Protein AF-A0A218UTG5-F1 (afdb_monomer_lite)

InterPro domains:
  IPR001283 Cysteine-rich secretory protein-related [PTHR10334] (1-90)
  IPR014044 CAP domain [PF00188] (1-90)
  IPR014044 CAP domain [SM00198] (1-106)
  IPR035940 CAP superfamily [G3DSA:3.40.33.10] (1-102)
  IPR035940 CAP superfamily [SSF55797] (1-90)

Radius of gyration: 15.24 Å; chains: 1; bounding box: 42×28×36 Å

Organism: NCBI:txid40157

Sequence (110 aa):
MMKMEWCPAAAENAQNWANQCTLSHSPPNLRGTSNTTLFSDVLCGENLFMSSAPFSWSDVLQAWYNEEKNFEYGTGAKMKGAMFGHYTQVDIWCSDFTADIGNIDVSGET

Secondary structure (DSSP, 8-state):
-PPPEE-HHHHHHHHHHHTT--SSPPPGGG-B----TTS---BPP--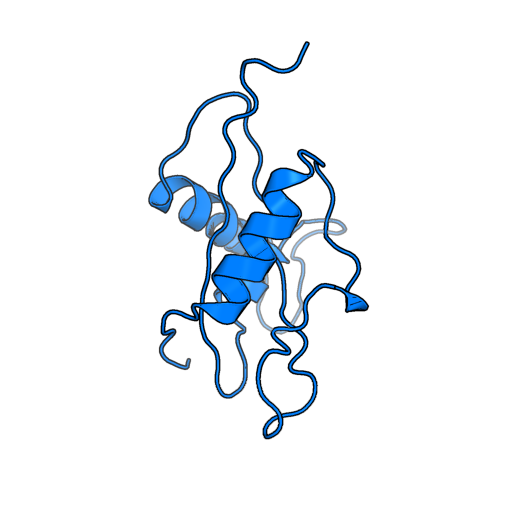----SS---HHHHHHHHHGGGGGEETTTEESSTT---HHHHHHH---SS-EE-------TT--

Structure (mmCIF, N/CA/C/O backbone):
data_AF-A0A218UTG5-F1
#
_entry.id   AF-A0A218UTG5-F1
#
loop_
_atom_site.group_PDB
_atom_site.id
_atom_site.type_symbol
_atom_site.label_atom_id
_atom_site.label_alt_id
_atom_site.label_comp_id
_atom_site.label_asym_id
_atom_site.label_entity_id
_atom_site.label_seq_id
_atom_site.pdbx_PDB_ins_code
_atom_site.Cartn_x
_atom_site.Cartn_y
_atom_site.Cartn_z
_atom_site.occupancy
_atom_site.B_iso_or_equiv
_atom_site.auth_seq_id
_atom_site.auth_comp_id
_atom_site.auth_asym_id
_atom_site.auth_atom_id
_atom_site.pdbx_PDB_model_num
ATOM 1 N N . MET A 1 1 ? 12.878 -14.232 -4.773 1.00 65.06 1 MET A N 1
ATOM 2 C CA . MET A 1 1 ? 11.915 -13.664 -3.812 1.00 65.06 1 MET A CA 1
ATOM 3 C C . MET A 1 1 ? 12.518 -13.806 -2.429 1.00 65.06 1 MET A C 1
ATOM 5 O O . MET A 1 1 ? 12.947 -14.908 -2.102 1.00 65.06 1 MET A O 1
ATOM 9 N N . MET A 1 2 ? 12.640 -12.717 -1.674 1.00 69.31 2 MET A N 1
ATOM 10 C CA . MET A 1 2 ? 13.090 -12.785 -0.280 1.00 69.31 2 MET A CA 1
ATOM 11 C C . MET A 1 2 ? 11.902 -13.065 0.639 1.00 69.31 2 MET A C 1
ATOM 13 O O . MET A 1 2 ? 10.756 -12.825 0.263 1.00 69.31 2 MET A O 1
ATOM 17 N N . LYS A 1 3 ? 12.177 -13.579 1.837 1.00 71.19 3 LYS A N 1
ATOM 18 C CA . LYS A 1 3 ? 11.163 -13.737 2.878 1.00 71.19 3 LYS A CA 1
ATOM 19 C C . LYS A 1 3 ? 10.983 -12.400 3.600 1.00 71.19 3 LYS A C 1
ATOM 21 O O . LYS A 1 3 ? 11.976 -11.796 3.984 1.00 71.19 3 LYS A O 1
ATOM 26 N N . MET A 1 4 ? 9.738 -11.970 3.784 1.00 73.31 4 MET A N 1
ATOM 27 C CA . MET A 1 4 ? 9.404 -10.780 4.570 1.00 73.31 4 MET A CA 1
ATOM 28 C C . MET A 1 4 ? 9.396 -11.112 6.072 1.00 73.31 4 MET A C 1
ATOM 30 O O . MET A 1 4 ? 8.936 -12.187 6.468 1.00 73.31 4 MET A O 1
ATOM 34 N N . GLU A 1 5 ? 9.870 -10.181 6.897 1.00 72.50 5 GLU A N 1
ATOM 35 C CA . GLU A 1 5 ? 9.797 -10.222 8.371 1.00 72.50 5 GLU A CA 1
ATOM 36 C C . GLU A 1 5 ? 9.133 -8.943 8.904 1.00 72.50 5 GLU A C 1
ATOM 38 O O . GLU A 1 5 ? 8.851 -8.069 8.109 1.00 72.50 5 GLU A O 1
ATOM 43 N N . TRP A 1 6 ? 8.824 -8.815 10.197 1.00 72.62 6 TRP A N 1
ATOM 44 C CA . TRP A 1 6 ? 8.102 -7.652 10.768 1.00 72.62 6 TRP A CA 1
ATOM 45 C C . TRP A 1 6 ? 9.045 -6.579 11.356 1.00 72.62 6 TRP A C 1
ATOM 47 O O . TRP A 1 6 ? 10.019 -6.955 12.014 1.00 72.62 6 TRP A O 1
ATOM 57 N N . CYS A 1 7 ? 8.791 -5.270 11.140 1.00 74.12 7 CYS A N 1
ATOM 58 C CA . CYS A 1 7 ? 9.674 -4.152 11.535 1.00 74.12 7 CYS A CA 1
ATOM 59 C C . CYS A 1 7 ? 8.976 -3.195 12.503 1.00 74.12 7 CYS A C 1
ATOM 61 O O . CYS A 1 7 ? 8.284 -2.256 12.112 1.00 74.12 7 CYS A O 1
ATOM 63 N N . PRO A 1 8 ? 9.279 -3.270 13.801 1.00 74.56 8 PRO A N 1
ATOM 64 C CA . PRO A 1 8 ? 8.710 -2.322 14.755 1.00 74.56 8 PRO A CA 1
ATOM 65 C C . PRO A 1 8 ? 8.869 -0.839 14.350 1.00 74.56 8 PRO A C 1
ATOM 67 O O . PRO A 1 8 ? 7.950 -0.052 14.552 1.00 74.56 8 PRO A O 1
ATOM 70 N N . ALA A 1 9 ? 9.986 -0.471 13.707 1.00 74.81 9 ALA A N 1
ATOM 71 C CA . ALA A 1 9 ? 10.248 0.900 13.267 1.00 74.81 9 ALA A CA 1
ATOM 72 C C . ALA A 1 9 ? 9.409 1.348 12.053 1.00 74.81 9 ALA A C 1
ATOM 74 O O . ALA A 1 9 ? 8.975 2.500 12.013 1.00 74.81 9 ALA A O 1
ATOM 75 N N . ALA A 1 10 ? 9.164 0.478 11.065 1.00 74.88 10 ALA A N 1
ATOM 76 C CA . ALA A 1 10 ? 8.296 0.840 9.941 1.00 74.88 10 ALA A CA 1
ATOM 77 C C . ALA A 1 10 ? 6.812 0.764 10.334 1.00 74.88 10 ALA A C 1
ATOM 79 O O . ALA A 1 10 ? 6.029 1.572 9.838 1.00 74.88 10 ALA A O 1
ATOM 80 N N . ALA A 1 11 ? 6.439 -0.084 11.300 1.00 78.31 11 ALA A N 1
ATOM 81 C CA . ALA A 1 11 ? 5.094 -0.100 11.881 1.00 78.31 11 ALA A CA 1
ATOM 82 C C . ALA A 1 11 ? 4.758 1.200 12.596 1.00 78.31 11 ALA A C 1
ATOM 84 O O . ALA A 1 11 ? 3.697 1.777 12.366 1.00 78.31 11 ALA A O 1
ATOM 85 N N . GLU A 1 12 ? 5.676 1.688 13.429 1.00 81.38 12 GLU A N 1
ATOM 86 C CA . GLU A 1 12 ? 5.512 2.965 14.116 1.00 81.38 12 GLU A CA 1
ATOM 87 C C . GLU A 1 12 ? 5.342 4.110 13.109 1.00 81.38 12 GLU A C 1
ATOM 89 O O . GLU A 1 12 ? 4.422 4.919 13.233 1.00 81.38 12 GLU A O 1
ATOM 94 N N . ASN A 1 13 ? 6.165 4.137 12.058 1.00 80.56 13 ASN A N 1
ATOM 95 C CA . ASN A 1 13 ? 6.063 5.160 11.024 1.00 80.56 13 ASN A CA 1
ATOM 96 C C . ASN A 1 13 ? 4.744 5.079 10.228 1.00 80.56 13 ASN A C 1
ATOM 98 O O . ASN A 1 13 ? 4.070 6.092 10.033 1.00 80.56 13 ASN A O 1
ATOM 102 N N . ALA A 1 14 ? 4.333 3.873 9.825 1.00 83.19 14 ALA A N 1
ATOM 103 C CA . ALA A 1 14 ? 3.072 3.644 9.124 1.00 83.19 14 ALA A CA 1
ATOM 104 C C . ALA A 1 14 ? 1.864 4.053 9.980 1.00 83.19 14 ALA A C 1
ATOM 106 O O . ALA A 1 14 ? 0.940 4.695 9.481 1.00 83.19 14 ALA A O 1
ATOM 107 N N . GLN A 1 15 ? 1.885 3.746 11.281 1.00 83.50 15 GLN A N 1
ATOM 108 C CA . GLN A 1 15 ? 0.832 4.160 12.205 1.00 83.50 15 GLN A CA 1
ATOM 109 C C . GLN A 1 15 ? 0.805 5.682 12.391 1.00 83.50 15 GLN A C 1
ATOM 111 O O . GLN A 1 15 ? -0.273 6.273 12.397 1.00 83.50 15 GLN A O 1
ATOM 116 N N . ASN A 1 16 ? 1.967 6.336 12.485 1.00 87.00 16 ASN A N 1
ATOM 117 C CA . ASN A 1 16 ? 2.056 7.796 12.575 1.00 87.00 16 ASN A CA 1
ATOM 118 C C . ASN A 1 16 ? 1.458 8.493 11.346 1.00 87.00 16 ASN A C 1
ATOM 120 O O . ASN A 1 16 ? 0.827 9.541 11.488 1.00 87.00 16 ASN A O 1
ATOM 124 N N . TRP A 1 17 ? 1.628 7.922 10.149 1.00 85.38 17 TRP A N 1
ATOM 125 C CA . TRP A 1 17 ? 0.991 8.442 8.939 1.00 85.38 17 TRP A CA 1
ATOM 126 C C . TRP A 1 17 ? -0.512 8.145 8.898 1.00 85.38 17 TRP A C 1
ATOM 128 O O . TRP A 1 17 ? -1.304 9.054 8.649 1.00 85.38 17 TRP A O 1
ATOM 138 N N . ALA A 1 18 ? -0.918 6.910 9.217 1.00 86.56 18 ALA A N 1
ATOM 139 C CA . ALA A 1 18 ? -2.328 6.518 9.277 1.00 86.56 18 ALA A CA 1
ATOM 140 C C . ALA A 1 18 ? -3.130 7.421 10.231 1.00 86.56 18 ALA A C 1
ATOM 142 O O . ALA A 1 18 ? -4.222 7.864 9.887 1.00 86.56 18 ALA A O 1
ATOM 143 N N . ASN A 1 19 ? -2.545 7.788 11.376 1.00 87.94 19 ASN A N 1
ATOM 144 C CA . ASN A 1 19 ? -3.155 8.670 12.374 1.00 87.94 19 ASN A CA 1
ATOM 145 C C . ASN A 1 19 ? -3.470 10.089 11.880 1.00 87.94 19 ASN A C 1
ATOM 147 O O . ASN A 1 19 ? -4.205 10.808 12.548 1.00 87.94 19 ASN A O 1
ATOM 151 N N . GLN A 1 20 ? -2.924 10.522 10.741 1.00 87.25 20 GLN A N 1
ATOM 152 C CA . GLN A 1 20 ? -3.268 11.824 10.163 1.00 87.25 20 GLN A CA 1
ATOM 153 C C . GLN A 1 20 ? -4.618 11.806 9.437 1.00 87.25 20 GLN A C 1
ATOM 155 O O . GLN A 1 20 ? -5.072 12.859 8.991 1.00 87.25 20 GLN A O 1
ATOM 160 N N . CYS A 1 21 ? -5.239 10.631 9.283 1.00 86.62 21 CYS A N 1
ATOM 161 C CA . CYS A 1 21 ? -6.538 10.463 8.631 1.00 86.62 21 CYS A CA 1
ATOM 162 C C . CYS A 1 21 ? -6.581 11.059 7.211 1.00 86.62 21 CYS A C 1
ATOM 164 O O . CYS A 1 21 ? -7.627 11.509 6.744 1.00 86.62 21 CYS A O 1
ATOM 166 N N . THR A 1 22 ? -5.445 11.077 6.500 1.00 84.06 22 THR A N 1
ATOM 167 C CA . THR A 1 22 ? -5.385 11.585 5.124 1.00 84.06 22 THR A CA 1
ATOM 168 C C . THR A 1 22 ? -5.422 10.433 4.125 1.00 84.06 22 THR A C 1
ATOM 170 O O . THR A 1 22 ? -4.640 9.489 4.214 1.00 84.06 22 THR A O 1
ATOM 173 N N . LEU A 1 23 ? -6.300 10.521 3.120 1.00 85.00 23 LEU A N 1
ATOM 174 C CA . LEU A 1 23 ? -6.303 9.601 1.975 1.00 85.00 23 LEU A CA 1
ATOM 175 C C . LEU A 1 23 ? -5.210 10.001 0.975 1.00 85.00 23 LEU A C 1
ATOM 177 O O . LEU A 1 23 ? -5.474 10.313 -0.186 1.00 85.00 23 LEU A O 1
ATOM 181 N N . SER A 1 24 ? -3.970 10.083 1.445 1.00 88.88 24 SER A N 1
ATOM 182 C CA . SER A 1 24 ? -2.836 10.462 0.616 1.00 88.88 24 SER A CA 1
ATOM 183 C C . SER A 1 24 ? -1.586 9.710 1.026 1.00 88.88 24 SER A C 1
ATOM 185 O O . SER A 1 24 ? -1.419 9.333 2.183 1.00 88.88 24 SER A O 1
ATOM 187 N N . HIS A 1 25 ? -0.715 9.474 0.054 1.00 87.19 25 HIS A N 1
ATOM 188 C CA . HIS A 1 25 ? 0.585 8.888 0.320 1.00 87.19 25 HIS A CA 1
ATOM 189 C C . HIS A 1 25 ? 1.469 9.843 1.122 1.00 87.19 25 HIS A C 1
ATOM 191 O O . HIS A 1 25 ? 1.491 11.046 0.848 1.00 87.19 25 HIS A O 1
ATOM 197 N N . SER A 1 26 ? 2.264 9.298 2.041 1.00 83.00 26 SER A N 1
ATOM 198 C CA . SER A 1 26 ? 3.250 10.088 2.779 1.00 83.00 26 SER A CA 1
ATOM 199 C C . SER A 1 26 ? 4.326 10.650 1.839 1.00 83.00 26 SER A C 1
ATOM 201 O O . SER A 1 26 ? 4.707 9.993 0.862 1.00 83.00 26 SER A O 1
ATOM 203 N N . PRO A 1 27 ? 4.863 11.854 2.092 1.00 85.50 27 PRO A N 1
ATOM 204 C CA . PRO A 1 27 ? 6.062 12.334 1.413 1.00 85.50 27 PRO A CA 1
ATOM 205 C C . PRO A 1 27 ? 7.221 11.322 1.544 1.00 85.50 27 PRO A C 1
ATOM 207 O O . PRO A 1 27 ? 7.456 10.834 2.649 1.00 85.50 27 PRO A O 1
ATOM 210 N N . PRO A 1 28 ? 7.992 11.014 0.479 1.00 80.31 28 PRO A N 1
ATOM 211 C CA . PRO A 1 28 ? 9.055 10.000 0.531 1.00 80.31 28 PRO A CA 1
ATOM 212 C C . PRO A 1 28 ? 10.101 10.219 1.633 1.00 80.31 28 PRO A C 1
ATOM 214 O O . PRO A 1 28 ? 10.607 9.260 2.204 1.00 80.31 28 PRO A O 1
ATOM 217 N N . ASN A 1 29 ? 10.394 11.475 1.979 1.00 78.19 29 ASN A N 1
ATOM 218 C CA . ASN A 1 29 ? 11.320 11.831 3.057 1.00 78.19 29 ASN A CA 1
ATOM 219 C C . ASN A 1 29 ? 10.794 11.491 4.463 1.00 78.19 29 ASN A C 1
ATOM 221 O O . ASN A 1 29 ? 11.567 11.526 5.414 1.00 78.19 29 ASN A O 1
ATOM 225 N N . LEU A 1 30 ? 9.498 11.197 4.602 1.00 78.25 30 LEU A N 1
ATOM 226 C CA . LEU A 1 30 ? 8.879 10.745 5.848 1.00 78.25 30 LEU A CA 1
ATOM 227 C C . LEU A 1 30 ? 8.761 9.219 5.922 1.00 78.25 30 LEU A C 1
ATOM 229 O O . LEU A 1 30 ? 8.325 8.701 6.938 1.00 78.25 30 LEU A O 1
ATOM 233 N N . ARG A 1 31 ? 9.171 8.477 4.887 1.00 76.81 31 ARG A N 1
ATOM 234 C CA . ARG A 1 31 ? 9.094 7.004 4.843 1.00 76.81 31 ARG A CA 1
ATOM 235 C C . ARG A 1 31 ? 10.350 6.303 5.362 1.00 76.81 31 ARG A C 1
ATOM 237 O O . ARG A 1 31 ? 10.547 5.125 5.094 1.00 76.81 31 ARG A O 1
ATOM 244 N N . GLY A 1 32 ? 11.227 7.022 6.056 1.00 67.88 32 GLY A N 1
ATOM 245 C CA . GLY A 1 32 ? 12.433 6.449 6.653 1.00 67.88 32 GLY A CA 1
ATOM 246 C C . GLY A 1 32 ? 12.159 5.841 8.029 1.00 67.88 32 GLY A C 1
ATOM 247 O O . GLY A 1 32 ? 11.377 6.380 8.806 1.00 67.88 32 GLY A O 1
ATOM 248 N N . THR A 1 33 ? 12.842 4.747 8.364 1.00 60.47 33 THR A N 1
ATOM 249 C CA . THR A 1 33 ? 12.740 4.069 9.674 1.00 60.47 33 THR A CA 1
ATOM 250 C C . THR A 1 33 ? 13.829 4.509 10.662 1.00 60.47 33 THR A C 1
ATOM 252 O O . THR A 1 33 ? 14.280 3.716 11.493 1.00 60.47 33 THR A O 1
ATOM 255 N N . SER A 1 34 ? 14.33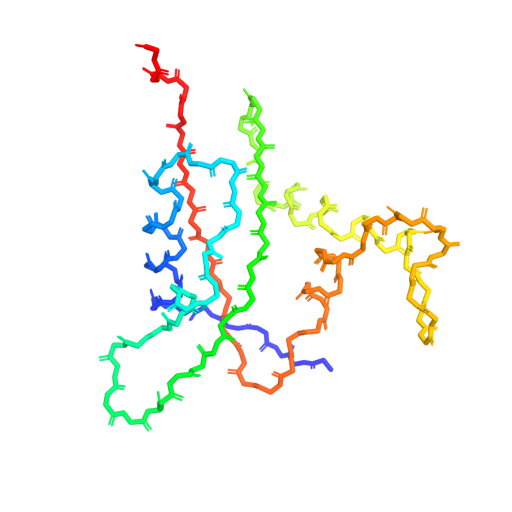0 5.744 10.555 1.00 55.62 34 SER A N 1
ATOM 256 C CA . SER A 1 34 ? 15.522 6.199 11.283 1.00 55.62 34 SER A CA 1
ATOM 257 C C . SER A 1 34 ? 15.281 6.316 12.796 1.00 55.62 34 SER A C 1
ATOM 259 O O . SER A 1 34 ? 14.895 7.365 13.307 1.00 55.62 34 SER A O 1
ATOM 261 N N . ASN A 1 35 ? 15.560 5.233 13.518 1.00 50.56 35 ASN A N 1
ATOM 262 C CA . ASN A 1 35 ? 15.709 5.191 14.976 1.00 50.56 35 ASN A CA 1
ATOM 263 C C . ASN A 1 35 ? 17.152 4.830 15.395 1.00 50.56 35 ASN A C 1
ATOM 265 O O . ASN A 1 35 ? 17.555 5.136 16.515 1.00 50.56 35 ASN A O 1
ATOM 269 N N . THR A 1 36 ? 17.967 4.234 14.514 1.00 40.75 36 THR A N 1
ATOM 270 C CA . THR A 1 36 ? 19.276 3.679 14.896 1.00 40.75 36 THR A CA 1
ATOM 271 C C . THR A 1 36 ? 20.441 4.300 14.126 1.00 40.75 36 THR A C 1
ATOM 273 O O . THR A 1 36 ? 20.408 4.492 12.915 1.00 40.75 36 THR A O 1
ATOM 276 N N . THR A 1 37 ? 21.513 4.600 14.856 1.00 41.69 37 THR A N 1
ATOM 277 C CA . THR A 1 37 ? 22.739 5.283 14.413 1.00 41.69 37 THR A CA 1
ATOM 278 C C . THR A 1 37 ? 23.712 4.403 13.612 1.00 41.69 37 THR A C 1
ATOM 280 O O . THR A 1 37 ? 24.903 4.704 13.570 1.00 41.69 37 THR A O 1
ATOM 283 N N . LEU A 1 38 ? 23.255 3.313 12.981 1.00 41.81 38 LEU A N 1
ATOM 284 C CA . LEU A 1 38 ? 24.156 2.354 12.313 1.00 41.81 38 LEU A CA 1
ATOM 285 C C . LEU A 1 38 ? 23.745 1.905 10.901 1.00 41.81 38 LEU A C 1
ATOM 287 O O . LEU A 1 38 ? 24.587 1.342 10.207 1.00 41.81 38 LEU A O 1
ATOM 291 N N . PHE A 1 39 ? 22.534 2.217 10.428 1.00 45.12 39 PHE A N 1
ATOM 292 C CA . PHE A 1 39 ? 22.145 2.034 9.023 1.00 45.12 39 PHE A CA 1
ATOM 293 C C . PHE A 1 39 ? 21.384 3.274 8.544 1.00 45.12 39 PHE A C 1
ATOM 295 O O . PHE A 1 39 ? 20.233 3.490 8.916 1.00 45.12 39 PHE A O 1
ATOM 302 N N . SER A 1 40 ? 22.062 4.131 7.778 1.00 43.81 40 SER A N 1
ATOM 303 C CA . SER A 1 40 ? 21.490 5.364 7.235 1.00 43.81 40 SER A CA 1
ATOM 304 C C . SER A 1 40 ? 20.356 5.064 6.249 1.00 43.81 40 SER A C 1
ATOM 306 O O . SER A 1 40 ? 20.561 4.323 5.290 1.00 43.81 40 SER A O 1
ATOM 308 N N . ASP A 1 41 ? 19.205 5.697 6.466 1.00 57.66 41 ASP A N 1
ATOM 309 C CA . ASP A 1 41 ? 18.218 6.087 5.453 1.00 57.66 41 ASP A CA 1
ATOM 310 C C . ASP A 1 41 ? 17.737 5.002 4.469 1.00 57.66 41 ASP A C 1
ATOM 312 O O . ASP A 1 41 ? 17.765 5.193 3.251 1.00 57.66 41 ASP A O 1
ATOM 316 N N . VAL A 1 42 ? 17.222 3.873 4.973 1.00 64.19 42 VAL A N 1
ATOM 317 C CA . VAL A 1 42 ? 16.412 2.980 4.125 1.00 64.19 42 VAL A CA 1
ATOM 318 C C . VAL A 1 42 ? 15.089 3.685 3.815 1.00 64.19 42 VAL A C 1
ATOM 320 O O . VAL A 1 42 ? 14.261 3.899 4.701 1.00 64.19 42 VAL A O 1
ATOM 323 N N . LEU A 1 43 ? 14.902 4.074 2.553 1.00 69.12 43 LEU A N 1
ATOM 324 C CA . LEU A 1 43 ? 13.634 4.604 2.056 1.00 69.12 43 LEU A CA 1
ATOM 325 C C . LEU A 1 43 ? 12.641 3.451 1.884 1.00 69.12 43 LEU A C 1
ATOM 327 O O . LEU A 1 43 ? 12.857 2.563 1.056 1.00 69.12 43 LEU A O 1
ATOM 331 N N . CYS A 1 44 ? 11.543 3.469 2.640 1.00 77.19 44 CYS A N 1
ATOM 332 C CA . CYS A 1 44 ? 10.479 2.482 2.495 1.00 77.19 44 CYS A CA 1
ATOM 333 C C . CYS A 1 44 ? 9.483 2.864 1.388 1.00 77.19 44 CYS A C 1
ATOM 335 O O . CYS A 1 44 ? 9.169 4.036 1.154 1.00 77.19 44 CYS A O 1
ATOM 337 N N . GLY A 1 45 ? 8.956 1.839 0.714 1.00 81.25 45 GLY A N 1
ATOM 338 C CA . GLY A 1 45 ? 7.742 1.958 -0.096 1.00 81.25 45 GLY A CA 1
ATOM 339 C C . GLY A 1 45 ? 6.501 2.124 0.787 1.00 81.25 45 GLY A C 1
ATOM 340 O O . GLY A 1 45 ? 6.576 1.992 2.005 1.00 81.25 45 GLY A O 1
ATOM 341 N N . GLU A 1 46 ? 5.353 2.412 0.180 1.00 84.31 46 GLU A N 1
ATOM 342 C CA . GLU A 1 46 ? 4.084 2.530 0.905 1.00 84.31 46 GLU A CA 1
ATOM 343 C C . GLU A 1 46 ? 2.932 2.068 0.014 1.00 84.31 46 GLU A C 1
ATOM 345 O O . GLU A 1 46 ? 2.780 2.568 -1.102 1.00 84.31 46 GLU A O 1
ATOM 350 N N . ASN A 1 47 ? 2.109 1.155 0.532 1.00 88.56 47 ASN A N 1
ATOM 351 C CA . ASN A 1 47 ? 0.807 0.827 -0.035 1.00 88.56 47 ASN A CA 1
ATOM 352 C C . ASN A 1 47 ? -0.280 1.405 0.873 1.00 88.56 47 ASN A C 1
ATOM 354 O O . ASN A 1 47 ? -0.219 1.245 2.092 1.00 88.56 47 ASN A O 1
ATOM 358 N N . LEU A 1 48 ? -1.278 2.059 0.278 1.00 88.88 48 LEU A N 1
ATOM 359 C CA . LEU A 1 48 ? -2.386 2.678 1.000 1.00 88.88 48 LEU A CA 1
ATOM 360 C C . LEU A 1 48 ? -3.697 1.982 0.623 1.00 88.88 48 LEU A C 1
ATOM 362 O O . LEU A 1 48 ? -3.942 1.670 -0.543 1.00 88.88 48 LEU A O 1
ATOM 366 N N . PHE A 1 49 ? -4.548 1.736 1.614 1.00 87.38 49 PHE A N 1
ATOM 367 C CA . PHE A 1 49 ? -5.896 1.219 1.415 1.00 87.38 49 PHE A CA 1
ATOM 368 C C . PHE A 1 49 ? -6.860 1.995 2.305 1.00 87.38 49 PHE A C 1
ATOM 370 O O . PHE A 1 49 ? -6.596 2.189 3.488 1.00 87.38 49 PHE A O 1
ATOM 377 N N . MET A 1 50 ? -7.984 2.423 1.738 1.00 85.75 50 MET A N 1
ATOM 378 C CA . MET A 1 50 ? -9.060 3.075 2.475 1.00 85.75 50 MET A CA 1
ATOM 379 C C . MET A 1 50 ? -10.398 2.518 2.018 1.00 85.75 50 MET A C 1
ATOM 381 O O . MET A 1 50 ? -10.602 2.204 0.846 1.00 85.75 50 MET A O 1
ATOM 385 N N . SER A 1 51 ? -11.316 2.421 2.967 1.00 86.69 51 SER A N 1
ATOM 386 C CA . SER A 1 51 ? -12.660 1.915 2.765 1.00 86.69 51 SER A CA 1
ATOM 387 C C . SER A 1 51 ? -13.624 2.622 3.718 1.00 86.69 51 SER A C 1
ATOM 389 O O . SER A 1 51 ? -13.220 3.108 4.770 1.00 86.69 51 SER A O 1
ATOM 391 N N . SER A 1 52 ? -14.906 2.665 3.357 1.00 86.62 52 SER A N 1
ATOM 392 C CA . SER A 1 52 ? -15.995 3.136 4.223 1.00 86.62 52 SER A CA 1
ATOM 393 C C . SER A 1 52 ? -16.482 2.087 5.231 1.00 86.62 52 SER A C 1
ATOM 395 O O . SER A 1 52 ? -17.310 2.390 6.084 1.00 86.62 52 SER A O 1
ATOM 397 N N . ALA A 1 53 ? -15.998 0.851 5.119 1.00 87.44 53 ALA A N 1
ATOM 398 C CA . ALA A 1 53 ? -16.287 -0.258 6.020 1.00 87.44 53 ALA A CA 1
ATOM 399 C C . ALA A 1 53 ? -14.983 -0.956 6.436 1.00 87.44 53 ALA A C 1
ATOM 401 O O . ALA A 1 53 ? -14.018 -0.932 5.664 1.00 87.44 53 ALA A O 1
ATOM 402 N N . PRO A 1 54 ? -14.936 -1.607 7.609 1.00 86.50 54 PRO A N 1
ATOM 403 C CA . PRO A 1 54 ? -13.770 -2.379 8.018 1.00 86.50 54 PRO A CA 1
ATOM 404 C C . PRO A 1 54 ? -13.564 -3.589 7.096 1.00 86.50 54 PRO A C 1
ATOM 406 O O . PRO A 1 54 ? -14.508 -4.314 6.785 1.00 86.50 54 PRO A O 1
ATOM 409 N N . PHE A 1 55 ? -12.315 -3.816 6.691 1.00 86.62 55 PHE A N 1
ATOM 410 C CA . PHE A 1 55 ? -11.881 -4.983 5.917 1.00 86.62 55 PHE A CA 1
ATOM 411 C C . PHE A 1 55 ? -10.831 -5.770 6.698 1.00 86.62 55 PHE A C 1
ATOM 413 O O . PHE A 1 55 ? -10.088 -5.204 7.503 1.00 86.62 55 PHE A O 1
ATOM 420 N N . SER A 1 56 ? -10.757 -7.080 6.459 1.00 89.25 56 SER A N 1
ATOM 421 C CA . SER A 1 56 ? -9.663 -7.879 7.006 1.00 89.25 56 SER A CA 1
ATOM 422 C C . SER A 1 56 ? -8.362 -7.584 6.254 1.00 89.25 56 SER A C 1
ATOM 424 O O . SER A 1 56 ? -8.377 -7.253 5.069 1.00 89.25 56 SER A O 1
ATOM 426 N N . TRP A 1 57 ? -7.212 -7.761 6.911 1.00 81.88 57 TRP A N 1
ATOM 427 C CA . TRP A 1 57 ? -5.911 -7.615 6.246 1.00 81.88 57 TRP A CA 1
ATOM 428 C C . TRP A 1 57 ? -5.745 -8.553 5.050 1.00 81.88 57 TRP A C 1
ATOM 430 O O . TRP A 1 57 ? -5.134 -8.170 4.058 1.00 81.88 57 TRP A O 1
ATOM 440 N N . SER A 1 58 ? -6.324 -9.754 5.109 1.00 87.31 58 SER A N 1
ATOM 441 C CA . SER A 1 58 ? -6.324 -10.686 3.981 1.00 87.31 58 SER A CA 1
ATOM 442 C C . SER A 1 58 ? -7.046 -10.109 2.764 1.00 87.31 58 SER A C 1
ATOM 444 O O . SER A 1 58 ? -6.542 -10.239 1.652 1.00 87.31 58 SER A O 1
ATOM 446 N N . ASP A 1 59 ? -8.170 -9.420 2.966 1.00 88.38 59 ASP A N 1
ATOM 447 C CA . ASP A 1 59 ? -8.910 -8.782 1.872 1.00 88.38 59 ASP A CA 1
ATOM 448 C C . ASP A 1 59 ? -8.136 -7.598 1.282 1.00 88.38 59 ASP A C 1
ATOM 450 O O . ASP A 1 59 ? -8.095 -7.436 0.063 1.00 88.38 59 ASP A O 1
ATOM 454 N N . VAL A 1 60 ? -7.482 -6.798 2.132 1.00 87.00 60 VAL A N 1
ATOM 455 C CA . VAL A 1 60 ? -6.643 -5.665 1.706 1.00 87.00 60 VAL A CA 1
ATOM 456 C C . VAL A 1 60 ? -5.454 -6.144 0.872 1.00 87.00 60 VAL A C 1
ATOM 458 O O . VAL A 1 60 ? -5.229 -5.652 -0.234 1.00 87.00 60 VAL A O 1
ATOM 461 N N . LEU A 1 61 ? -4.727 -7.153 1.362 1.00 86.25 61 LEU A N 1
ATOM 462 C CA . LEU A 1 61 ? -3.604 -7.756 0.642 1.00 86.25 61 LEU A CA 1
ATOM 463 C C . LEU A 1 61 ? -4.059 -8.353 -0.692 1.00 86.25 61 LEU A C 1
ATOM 465 O O . LEU A 1 61 ? -3.406 -8.151 -1.716 1.00 86.25 61 LEU A O 1
ATOM 469 N N . GLN A 1 62 ? -5.205 -9.037 -0.705 1.00 89.06 62 GLN A N 1
ATOM 470 C CA . GLN A 1 62 ? -5.769 -9.586 -1.932 1.00 89.06 62 GLN A CA 1
ATOM 471 C C . GLN A 1 62 ? -6.181 -8.483 -2.915 1.00 89.06 62 GLN A C 1
ATOM 473 O O . GLN A 1 62 ? -6.009 -8.649 -4.122 1.00 89.06 62 GLN A O 1
ATOM 478 N N . ALA A 1 63 ? -6.703 -7.353 -2.433 1.00 89.69 63 ALA A N 1
ATOM 479 C CA . ALA A 1 63 ? -7.049 -6.211 -3.274 1.00 89.69 63 ALA A CA 1
ATOM 480 C C . ALA A 1 63 ? -5.813 -5.627 -3.974 1.00 89.69 63 ALA A C 1
ATOM 482 O O . ALA A 1 63 ? -5.864 -5.410 -5.184 1.00 89.69 63 ALA A O 1
ATOM 483 N N . TRP A 1 64 ? -4.699 -5.456 -3.254 1.00 89.81 64 TRP A N 1
ATOM 484 C CA . TRP A 1 64 ? -3.424 -5.041 -3.849 1.00 89.81 64 TRP A CA 1
ATOM 485 C C . TRP A 1 64 ? -2.877 -6.082 -4.829 1.00 89.81 64 TRP A C 1
ATOM 487 O O . TRP A 1 64 ? -2.445 -5.725 -5.921 1.00 89.81 64 TRP A O 1
ATOM 497 N N . TYR A 1 65 ? -2.949 -7.371 -4.486 1.00 88.19 65 TYR A N 1
ATOM 498 C CA . TYR A 1 65 ? -2.480 -8.449 -5.358 1.00 88.19 65 TYR A CA 1
ATOM 499 C C . TYR A 1 65 ? -3.280 -8.552 -6.665 1.00 88.19 65 TYR A C 1
ATOM 501 O O . TYR A 1 65 ? -2.724 -8.803 -7.729 1.00 88.19 65 TYR A O 1
ATOM 509 N N . ASN A 1 66 ? -4.590 -8.293 -6.620 1.00 90.81 66 ASN A N 1
ATOM 510 C CA . ASN A 1 66 ? -5.474 -8.374 -7.785 1.00 90.81 66 ASN A CA 1
ATOM 511 C C . ASN A 1 66 ? -5.098 -7.411 -8.926 1.00 90.81 66 ASN A C 1
ATOM 513 O O . ASN A 1 66 ? -5.598 -7.583 -10.044 1.00 90.81 66 ASN A O 1
ATOM 517 N N . GLU A 1 67 ? -4.226 -6.426 -8.682 1.00 89.06 67 GLU A N 1
ATOM 518 C CA . GLU A 1 67 ? -3.668 -5.593 -9.745 1.00 89.06 67 GLU A CA 1
ATOM 519 C C . GLU A 1 67 ? -2.720 -6.360 -10.688 1.00 89.06 67 GLU A C 1
ATOM 521 O O . GLU A 1 67 ? -2.430 -5.860 -11.776 1.00 89.06 67 GLU A O 1
ATOM 526 N N . GLU A 1 68 ? -2.321 -7.601 -10.372 1.00 88.31 68 GLU A N 1
ATOM 527 C CA . GLU A 1 68 ? -1.599 -8.503 -11.293 1.00 88.31 68 GLU A CA 1
ATOM 528 C C . GLU A 1 68 ? -2.286 -8.602 -12.666 1.00 88.31 68 GLU A C 1
ATOM 530 O O . GLU A 1 68 ? -1.661 -8.724 -13.726 1.00 88.31 68 GLU A O 1
ATOM 535 N N . LYS A 1 69 ? -3.619 -8.484 -12.667 1.00 89.56 69 LYS A N 1
ATOM 536 C CA . LYS A 1 69 ? -4.452 -8.560 -13.867 1.00 89.56 69 LYS A CA 1
ATOM 537 C C . LYS A 1 69 ? -4.119 -7.439 -14.840 1.00 89.56 69 LYS A C 1
ATOM 539 O O . LYS A 1 69 ? -4.248 -7.653 -16.042 1.00 89.56 69 LYS A O 1
ATOM 544 N N . ASN A 1 70 ? -3.623 -6.312 -14.332 1.00 88.06 70 ASN A N 1
ATOM 545 C CA . ASN A 1 70 ? -3.209 -5.128 -15.072 1.00 88.06 70 ASN A CA 1
ATOM 546 C C . ASN A 1 70 ? -1.707 -5.097 -15.393 1.00 88.06 70 ASN A C 1
ATOM 548 O O . ASN A 1 70 ? -1.278 -4.208 -16.126 1.00 88.06 70 ASN A O 1
ATOM 552 N N . PHE A 1 71 ? -0.919 -6.041 -14.876 1.00 89.00 71 PHE A N 1
ATOM 553 C CA . PHE A 1 71 ? 0.531 -6.096 -15.046 1.00 89.00 71 PHE A CA 1
ATOM 554 C C . PHE A 1 71 ? 0.959 -7.189 -16.028 1.00 89.00 71 PHE A C 1
ATOM 556 O O . PHE A 1 71 ? 0.408 -8.289 -16.040 1.00 89.00 71 PHE A O 1
ATOM 563 N N . GLU A 1 72 ? 1.964 -6.894 -16.843 1.00 89.00 72 GLU A N 1
ATOM 564 C CA . GLU A 1 72 ? 2.669 -7.841 -17.698 1.00 89.00 72 GLU A CA 1
ATOM 565 C C . GLU A 1 72 ? 4.171 -7.751 -17.426 1.00 89.00 72 GLU A C 1
ATOM 567 O O . GLU A 1 72 ? 4.795 -6.695 -17.562 1.00 89.00 72 GLU A O 1
ATOM 572 N N . TYR A 1 73 ? 4.760 -8.880 -17.036 1.00 84.88 73 TYR A N 1
ATOM 573 C CA . TYR A 1 73 ? 6.179 -8.955 -16.715 1.00 84.88 73 TYR A CA 1
ATOM 574 C C . TYR A 1 73 ? 7.045 -8.529 -17.910 1.00 84.88 73 TYR A C 1
ATOM 576 O O . TYR A 1 73 ? 6.821 -8.958 -19.039 1.00 84.88 73 TYR A O 1
ATOM 584 N N . GLY A 1 74 ? 8.036 -7.671 -17.659 1.00 84.38 74 GLY A N 1
ATOM 585 C CA . GLY A 1 74 ? 8.931 -7.125 -18.687 1.00 84.38 74 GLY A CA 1
ATOM 586 C C . GLY A 1 74 ? 8.368 -5.941 -19.484 1.00 84.38 74 GLY A C 1
ATOM 587 O O . GLY A 1 74 ? 9.151 -5.222 -20.099 1.00 84.38 74 GLY A O 1
ATOM 588 N N . THR A 1 75 ? 7.056 -5.687 -19.418 1.00 84.06 75 THR A N 1
ATOM 589 C CA . THR A 1 75 ? 6.396 -4.595 -20.159 1.00 84.06 75 THR A CA 1
ATOM 590 C C . THR A 1 75 ? 5.787 -3.537 -19.233 1.00 84.06 75 THR A C 1
ATOM 592 O O . THR A 1 75 ? 5.798 -2.351 -19.561 1.00 84.06 75 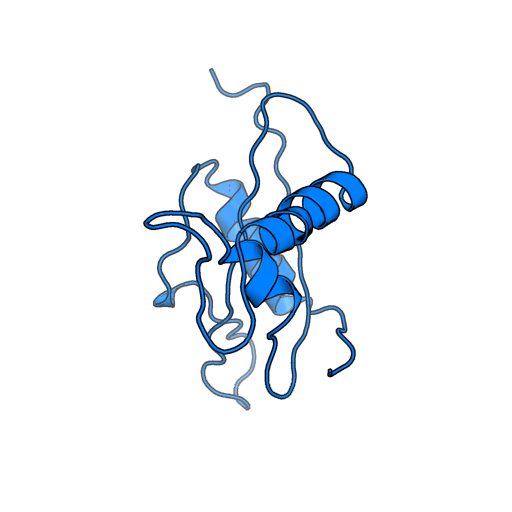THR A O 1
ATOM 595 N N . GLY A 1 76 ? 5.299 -3.928 -18.051 1.00 84.62 76 GLY A N 1
ATOM 596 C CA . GLY A 1 76 ? 4.631 -3.036 -17.102 1.00 84.62 76 GLY A CA 1
ATOM 597 C C . GLY A 1 76 ? 3.110 -3.103 -17.232 1.00 84.62 76 GLY A C 1
ATOM 598 O O . GLY A 1 76 ? 2.531 -4.182 -17.159 1.00 84.62 76 GLY A O 1
ATOM 599 N N . ALA A 1 77 ? 2.436 -1.965 -17.394 1.00 87.06 77 ALA A N 1
ATOM 600 C CA . ALA A 1 77 ? 0.977 -1.941 -17.508 1.00 87.06 77 ALA A CA 1
ATOM 601 C C . ALA A 1 77 ? 0.482 -2.568 -18.823 1.00 87.06 77 ALA A C 1
ATOM 603 O O . ALA A 1 77 ? 0.864 -2.125 -19.906 1.00 87.06 77 ALA A O 1
ATOM 604 N N . LYS A 1 78 ? -0.470 -3.504 -18.734 1.00 85.88 78 LYS A N 1
ATOM 605 C CA . LYS A 1 78 ? -1.181 -4.083 -19.891 1.00 85.88 78 LYS A CA 1
ATOM 606 C C . LYS A 1 78 ? -2.055 -3.071 -20.634 1.00 85.88 78 LYS A C 1
ATOM 608 O O . LYS A 1 78 ? -2.332 -3.228 -21.818 1.00 85.88 78 LYS A O 1
ATOM 613 N N . MET A 1 79 ? -2.531 -2.045 -19.931 1.00 86.19 79 MET A N 1
ATOM 614 C CA . MET A 1 79 ? -3.360 -0.975 -20.487 1.00 86.19 79 MET A CA 1
ATOM 615 C C . MET A 1 79 ? -2.843 0.381 -20.015 1.00 86.19 79 MET A C 1
ATOM 617 O O . MET A 1 79 ? -2.389 0.531 -18.880 1.00 86.19 79 MET A O 1
ATOM 621 N N . LYS A 1 80 ? -2.941 1.400 -20.874 1.00 81.50 80 LYS A N 1
ATOM 622 C CA . LYS A 1 80 ? -2.503 2.757 -20.532 1.00 81.50 80 LYS A CA 1
ATOM 623 C C . LYS A 1 80 ? -3.296 3.280 -19.330 1.00 81.50 80 LYS A C 1
ATOM 625 O O . LYS A 1 80 ? -4.515 3.394 -19.400 1.00 81.50 80 LYS A O 1
ATOM 630 N N . GLY A 1 81 ? -2.585 3.628 -18.258 1.00 80.12 81 GLY A N 1
ATOM 631 C CA . GLY A 1 81 ? -3.176 4.156 -17.025 1.00 80.12 81 GLY A CA 1
ATOM 632 C C . GLY A 1 81 ? -3.703 3.095 -16.057 1.00 80.12 81 GLY A C 1
ATOM 633 O O . GLY A 1 81 ? -4.299 3.461 -15.050 1.00 80.12 81 GLY A O 1
ATOM 634 N N . ALA A 1 82 ? -3.495 1.802 -16.327 1.00 85.44 82 ALA A N 1
ATOM 635 C CA . ALA A 1 82 ? -3.852 0.766 -15.370 1.00 85.44 82 ALA A CA 1
ATOM 636 C C . ALA A 1 82 ? -2.922 0.810 -14.149 1.00 85.44 82 ALA A C 1
ATOM 638 O O . ALA A 1 82 ? -1.704 0.935 -14.294 1.00 85.44 82 ALA A O 1
ATOM 639 N N . MET A 1 83 ? -3.503 0.705 -12.953 1.00 84.31 83 MET A N 1
ATOM 640 C CA . MET A 1 83 ? -2.752 0.663 -11.702 1.00 84.31 83 MET A CA 1
ATOM 641 C C . MET A 1 83 ? -2.270 -0.765 -11.445 1.00 84.31 83 MET A C 1
ATOM 643 O O . MET A 1 83 ? -3.053 -1.713 -11.539 1.00 84.31 83 MET A O 1
ATOM 647 N N . PHE A 1 84 ? -0.969 -0.889 -11.198 1.00 85.75 84 PHE A N 1
ATOM 648 C CA . PHE A 1 84 ? -0.278 -2.135 -10.850 1.00 85.75 84 PHE A CA 1
ATOM 649 C C . PHE A 1 84 ? 0.776 -1.934 -9.752 1.00 85.75 84 PHE A C 1
ATOM 651 O O . PHE A 1 84 ? 1.517 -2.859 -9.420 1.00 85.75 84 PHE A O 1
ATOM 658 N N . GLY A 1 85 ? 0.874 -0.706 -9.228 1.00 83.62 85 GLY A N 1
ATOM 659 C CA . GLY A 1 85 ? 1.917 -0.297 -8.297 1.00 83.62 85 GLY A CA 1
ATOM 660 C C . GLY A 1 85 ? 1.841 -1.058 -6.981 1.00 83.62 85 GLY A C 1
ATOM 661 O O . GLY A 1 85 ? 2.878 -1.507 -6.497 1.00 83.62 85 GLY A O 1
ATOM 662 N N . HIS A 1 86 ? 0.630 -1.284 -6.459 1.00 87.31 86 HIS A N 1
ATOM 663 C CA . HIS A 1 86 ? 0.452 -2.019 -5.214 1.00 87.31 86 HIS A CA 1
ATOM 664 C C . HIS A 1 86 ? 0.876 -3.475 -5.391 1.00 87.31 86 HIS A C 1
ATOM 666 O O . HIS A 1 86 ? 1.625 -3.983 -4.562 1.00 87.31 86 HIS A O 1
ATOM 672 N N . TYR A 1 87 ? 0.490 -4.110 -6.504 1.00 83.56 87 TYR A N 1
ATOM 673 C CA . TYR A 1 87 ? 0.914 -5.475 -6.833 1.00 83.56 87 TYR A CA 1
ATOM 674 C C . TYR A 1 87 ? 2.436 -5.590 -6.970 1.00 83.56 87 TYR A C 1
ATOM 676 O O . TYR A 1 87 ? 3.062 -6.429 -6.326 1.00 83.56 87 TYR A O 1
ATOM 684 N N . THR A 1 88 ? 3.073 -4.701 -7.737 1.00 81.31 88 THR A N 1
ATOM 685 C CA . THR A 1 88 ? 4.534 -4.752 -7.886 1.00 81.31 88 THR A CA 1
ATOM 686 C C . THR A 1 88 ? 5.279 -4.405 -6.604 1.00 81.31 88 THR A C 1
ATOM 688 O O . THR A 1 88 ? 6.407 -4.850 -6.440 1.00 81.31 88 THR A O 1
ATOM 691 N N . GLN A 1 89 ? 4.677 -3.652 -5.681 1.00 76.38 89 GLN A N 1
ATOM 692 C CA . GLN A 1 89 ? 5.276 -3.383 -4.376 1.00 76.38 89 GLN A CA 1
ATOM 693 C C . GLN A 1 89 ? 5.107 -4.562 -3.407 1.00 76.38 89 GLN A C 1
ATOM 695 O O . GLN A 1 89 ? 5.996 -4.782 -2.586 1.00 76.38 89 GLN A O 1
ATOM 700 N N . VAL A 1 90 ? 4.019 -5.335 -3.532 1.00 63.72 90 VAL A N 1
ATOM 701 C CA . VAL A 1 90 ? 3.838 -6.618 -2.830 1.00 63.72 90 VAL A CA 1
ATOM 702 C C . VAL A 1 90 ? 4.912 -7.624 -3.272 1.00 63.72 90 VAL A C 1
ATOM 704 O O . VAL A 1 90 ? 5.448 -8.342 -2.431 1.00 63.72 90 VAL A O 1
ATOM 707 N N . ASP A 1 91 ? 5.287 -7.613 -4.559 1.00 40.03 91 ASP A N 1
ATOM 708 C CA . ASP A 1 91 ? 6.221 -8.582 -5.154 1.00 40.03 91 ASP A CA 1
ATOM 709 C C . ASP A 1 91 ? 7.697 -8.116 -5.233 1.00 40.03 91 ASP A C 1
ATOM 711 O O . ASP A 1 91 ? 8.603 -8.948 -5.303 1.00 40.03 91 ASP A O 1
ATOM 715 N N . ILE A 1 92 ? 7.996 -6.811 -5.223 1.00 37.97 92 ILE A N 1
ATOM 716 C CA . ILE A 1 92 ? 9.356 -6.262 -5.418 1.00 37.97 92 ILE A CA 1
ATOM 717 C C . ILE A 1 92 ? 9.8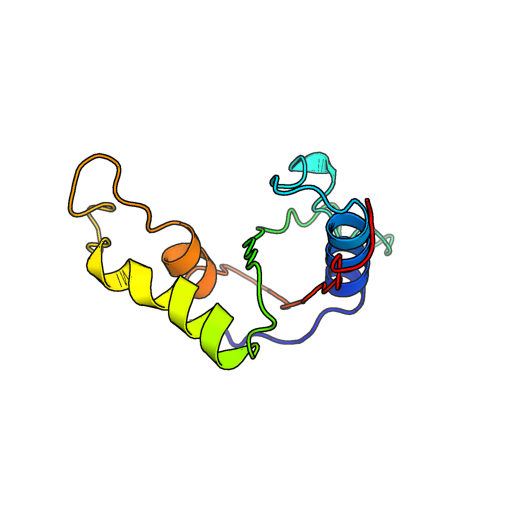08 -5.494 -4.174 1.00 37.97 92 ILE A C 1
ATOM 719 O O . ILE A 1 92 ? 10.095 -4.296 -4.200 1.00 37.97 92 ILE A O 1
ATOM 723 N N . TRP A 1 93 ? 9.954 -6.215 -3.067 1.00 42.06 93 TRP A N 1
ATOM 724 C CA . TRP A 1 93 ? 10.940 -5.836 -2.062 1.00 42.06 93 TRP A CA 1
ATOM 725 C C . TRP A 1 93 ? 12.273 -6.497 -2.382 1.00 42.06 93 TRP A C 1
ATOM 727 O O . TRP A 1 93 ? 12.456 -7.703 -2.231 1.00 42.06 93 TRP A O 1
ATOM 737 N N . CYS A 1 94 ? 13.172 -5.677 -2.925 1.00 29.75 94 CYS A N 1
ATOM 738 C CA . CYS A 1 94 ? 14.551 -5.986 -3.270 1.00 29.75 94 CYS A CA 1
ATOM 739 C C . CYS A 1 94 ? 15.454 -5.645 -2.071 1.00 29.75 94 CYS A C 1
ATOM 741 O O . CYS A 1 94 ? 15.280 -4.589 -1.472 1.00 29.75 94 CYS A O 1
ATOM 743 N N . SER A 1 95 ? 16.373 -6.567 -1.755 1.00 33.44 95 SER A N 1
ATOM 744 C CA . SER A 1 95 ? 17.412 -6.568 -0.701 1.00 33.44 95 SER A CA 1
ATOM 745 C C . SER A 1 95 ? 17.032 -6.038 0.703 1.00 33.44 95 SER A C 1
ATOM 747 O O . SER A 1 95 ? 16.990 -4.835 0.919 1.00 33.44 95 SER A O 1
ATOM 749 N N . ASP A 1 96 ? 16.856 -6.977 1.647 1.00 37.62 96 ASP A N 1
ATOM 750 C CA . ASP A 1 96 ? 16.889 -6.836 3.1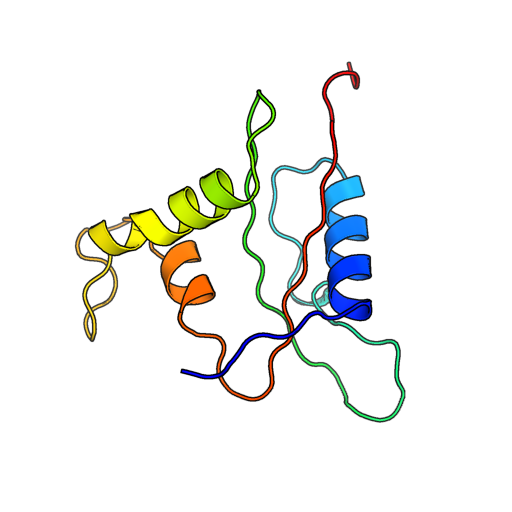23 1.00 37.62 96 ASP A CA 1
ATOM 751 C C . ASP A 1 96 ? 15.642 -6.312 3.878 1.00 37.62 96 ASP A C 1
ATOM 753 O O . ASP A 1 96 ? 15.775 -5.601 4.870 1.00 37.62 96 ASP A O 1
ATOM 757 N N . PHE A 1 97 ? 14.420 -6.687 3.467 1.00 49.09 97 PHE A N 1
ATOM 758 C CA . PHE A 1 97 ? 13.199 -5.982 3.895 1.00 49.09 97 PHE A CA 1
ATOM 759 C C . PHE A 1 97 ? 12.299 -6.608 4.977 1.00 49.09 97 PHE A C 1
ATOM 761 O O . PHE A 1 97 ? 12.113 -7.824 5.091 1.00 49.09 97 PHE A O 1
ATOM 768 N N . THR A 1 98 ? 11.623 -5.683 5.659 1.00 42.31 98 THR A N 1
ATOM 769 C CA . THR A 1 98 ? 10.775 -5.848 6.830 1.00 42.31 98 THR A CA 1
ATOM 770 C C . THR A 1 98 ? 9.420 -5.117 6.630 1.00 42.31 98 THR A C 1
ATOM 772 O O . THR A 1 98 ? 9.436 -3.982 6.169 1.00 42.31 98 THR A O 1
ATOM 775 N N . ALA A 1 99 ? 8.276 -5.764 6.911 1.00 44.38 99 ALA A N 1
ATOM 776 C CA . ALA A 1 99 ? 6.879 -5.474 6.539 1.00 44.38 99 ALA A CA 1
ATOM 777 C C . ALA A 1 99 ? 6.024 -4.965 7.686 1.00 44.38 99 ALA A C 1
ATOM 779 O O . ALA A 1 99 ? 5.934 -5.668 8.689 1.00 44.38 99 ALA A O 1
ATOM 780 N N . ASP A 1 100 ? 5.318 -3.842 7.495 1.00 52.25 100 ASP A N 1
ATOM 781 C CA . ASP A 1 100 ? 4.507 -3.258 8.561 1.00 52.25 100 ASP A CA 1
ATOM 782 C C . ASP A 1 100 ? 3.225 -2.555 8.131 1.00 52.25 100 ASP A C 1
ATOM 784 O O . ASP A 1 100 ? 3.006 -2.219 6.969 1.00 52.25 100 ASP A O 1
ATOM 788 N N . ILE A 1 101 ? 2.367 -2.358 9.129 1.00 60.88 101 ILE A N 1
ATOM 789 C CA . ILE A 1 101 ? 0.965 -1.995 9.010 1.00 60.88 101 ILE A CA 1
ATOM 790 C C . ILE A 1 101 ? 0.637 -0.891 10.027 1.00 60.88 101 ILE A C 1
ATOM 792 O O . ILE A 1 101 ? 0.921 -1.049 11.213 1.00 60.88 101 ILE A O 1
ATOM 796 N N . GLY A 1 102 ? -0.038 0.169 9.572 1.00 57.03 102 GLY A N 1
ATOM 797 C CA . GLY A 1 102 ? -0.790 1.103 10.417 1.00 57.03 102 GLY A CA 1
ATOM 798 C C . GLY A 1 102 ? -2.286 1.020 10.096 1.00 57.03 102 GLY A C 1
ATOM 799 O O . GLY A 1 102 ? -2.649 0.858 8.932 1.00 57.03 102 GLY A O 1
ATOM 800 N N . ASN A 1 103 ? -3.160 1.101 11.103 1.00 61.06 103 ASN A N 1
ATOM 801 C CA . ASN A 1 103 ? -4.618 1.117 10.913 1.00 61.06 103 ASN A CA 1
ATOM 802 C C . ASN A 1 103 ? -5.259 2.220 11.760 1.00 61.06 103 ASN A C 1
ATOM 804 O O . ASN A 1 103 ? -4.853 2.432 12.902 1.00 61.06 103 ASN A O 1
ATOM 808 N N . ILE A 1 104 ? -6.280 2.884 11.227 1.00 56.28 104 ILE A N 1
ATOM 809 C CA . ILE A 1 104 ? -7.105 3.830 11.974 1.00 56.28 104 ILE A CA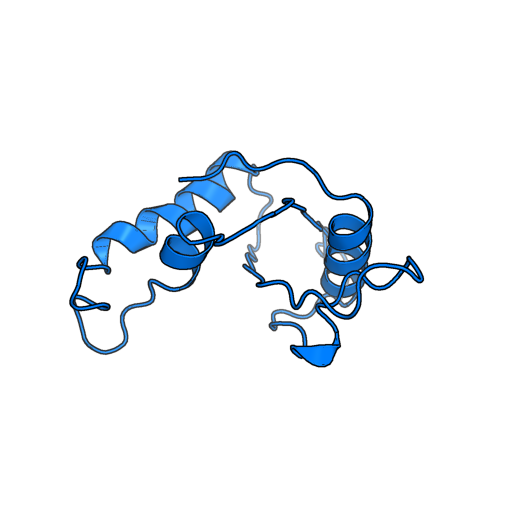 1
ATOM 810 C C . ILE A 1 104 ? -8.574 3.660 11.583 1.00 56.28 104 ILE A C 1
ATOM 812 O O . ILE A 1 104 ? -8.909 3.546 10.404 1.00 56.28 104 ILE A O 1
ATOM 816 N N . ASP A 1 105 ? -9.451 3.632 12.584 1.00 62.66 105 ASP A N 1
ATOM 817 C CA . ASP A 1 105 ? -10.893 3.724 12.383 1.00 62.66 105 ASP A CA 1
ATOM 818 C C . ASP A 1 105 ? -11.312 5.193 12.503 1.00 62.66 105 ASP A C 1
ATOM 820 O O . ASP A 1 105 ? -11.215 5.789 13.575 1.00 62.66 105 ASP A O 1
ATOM 824 N N . VAL A 1 106 ? -11.743 5.779 11.386 1.00 58.03 106 VAL A N 1
ATOM 825 C CA . VAL A 1 106 ? -12.157 7.188 11.287 1.00 58.03 106 VAL A CA 1
ATOM 826 C C . VAL A 1 106 ? -13.675 7.365 11.363 1.00 58.03 106 VAL A C 1
ATOM 828 O O . VAL A 1 106 ? -14.180 8.450 11.079 1.00 58.03 106 VAL A O 1
ATOM 831 N N . SER A 1 107 ? -14.439 6.331 11.742 1.00 53.81 107 SER A N 1
ATOM 832 C CA . SER A 1 107 ? -15.912 6.328 11.696 1.00 53.81 107 SER A CA 1
ATOM 833 C C . SER A 1 107 ? -16.619 7.288 12.677 1.00 53.81 107 SER A C 1
ATOM 835 O O . SER A 1 107 ? -17.803 7.104 12.962 1.00 53.81 107 SER A O 1
ATOM 837 N N . GLY A 1 108 ? -15.927 8.293 13.221 1.00 48.16 108 GLY A N 1
ATOM 838 C CA . GLY A 1 108 ? -16.451 9.232 14.216 1.00 48.16 108 GLY A CA 1
ATOM 839 C C . GLY A 1 108 ? -15.948 10.674 14.108 1.00 48.16 108 GLY A C 1
ATOM 840 O O . GLY A 1 108 ? -16.295 11.477 14.969 1.00 48.16 108 GLY A O 1
ATOM 841 N N . GLU A 1 109 ? -15.159 11.026 13.089 1.00 44.69 109 GLU A N 1
ATOM 842 C CA . GLU A 1 109 ? -14.682 12.401 12.883 1.00 44.69 109 GLU A CA 1
ATOM 843 C C . GLU A 1 109 ? -15.601 13.136 11.890 1.00 44.69 109 GLU A C 1
ATOM 845 O O . GLU A 1 109 ? -15.398 13.099 10.676 1.00 44.69 109 GLU A O 1
ATOM 850 N N . THR A 1 110 ? -16.654 13.770 12.417 1.00 39.47 110 THR A N 1
ATOM 851 C CA . THR A 1 110 ? -17.491 14.768 11.717 1.00 39.47 110 THR A CA 1
ATOM 852 C C . THR A 1 110 ? -17.383 16.121 12.390 1.00 39.47 110 THR A C 1
ATOM 854 O O . THR A 1 110 ? -17.493 16.129 13.639 1.00 39.47 110 THR A O 1
#

pLDDT: mean 73.5, std 16.97, range [29.75, 90.81]

Foldseek 3Di:
DDDAAADPLQQVLQQVVVVVVDPDDDDQVSNFSPPDPPDPGDGDDDDDDDDPDDDDPVVVLVVLLVLVVQADPPPGGPDVPRDNPSNVSSVDPDPDHYDYDHDDDPVPDD